Protein AF-A0A519TW41-F1 (afdb_monomer_lite)

Structure (mmCIF, N/CA/C/O backbone):
data_AF-A0A519TW41-F1
#
_entry.id   AF-A0A519TW41-F1
#
loop_
_atom_site.group_PDB
_atom_site.id
_atom_site.type_symbol
_atom_site.label_atom_id
_atom_site.label_alt_id
_atom_site.label_comp_id
_atom_site.label_asym_id
_atom_site.label_entity_id
_atom_site.label_seq_id
_atom_site.pdbx_PDB_ins_code
_atom_site.Cartn_x
_atom_site.Cartn_y
_atom_site.Cartn_z
_atom_site.occupancy
_atom_site.B_iso_or_equiv
_atom_site.auth_seq_id
_atom_site.auth_comp_id
_atom_site.auth_asym_id
_atom_site.auth_atom_id
_atom_site.pdbx_PDB_model_num
ATOM 1 N N . MET A 1 1 ? 19.519 3.967 4.171 1.00 50.06 1 MET A N 1
ATOM 2 C CA . MET A 1 1 ? 18.514 2.878 4.160 1.00 50.06 1 MET A CA 1
ATOM 3 C C . MET A 1 1 ? 17.117 3.495 4.220 1.00 50.06 1 MET A C 1
ATOM 5 O O . MET A 1 1 ? 16.913 4.373 5.047 1.00 50.06 1 MET A O 1
ATOM 9 N N . MET A 1 2 ? 16.181 3.108 3.342 1.00 63.28 2 MET A N 1
ATOM 10 C CA . MET A 1 2 ? 14.832 3.717 3.231 1.00 63.28 2 MET A CA 1
ATOM 11 C C . MET A 1 2 ? 13.719 2.885 3.889 1.00 63.28 2 MET A C 1
ATOM 13 O O . MET A 1 2 ? 12.583 2.860 3.428 1.00 63.28 2 MET A O 1
ATOM 17 N N . ARG A 1 3 ? 14.046 2.189 4.981 1.00 69.56 3 ARG A N 1
ATOM 18 C CA . ARG A 1 3 ? 13.112 1.300 5.681 1.00 69.56 3 ARG A CA 1
ATOM 19 C C . ARG A 1 3 ? 11.905 2.087 6.214 1.00 69.56 3 ARG A C 1
ATOM 21 O O . ARG A 1 3 ? 12.083 3.150 6.809 1.00 69.56 3 ARG A O 1
ATOM 28 N N . GLY A 1 4 ? 10.697 1.569 5.992 1.00 78.00 4 GLY A N 1
ATOM 29 C CA . GLY A 1 4 ? 9.447 2.190 6.451 1.00 78.00 4 GLY A CA 1
ATOM 30 C C . GLY A 1 4 ? 9.046 3.467 5.701 1.00 78.00 4 GLY A C 1
ATOM 31 O O . GLY A 1 4 ? 8.305 4.281 6.250 1.00 78.00 4 GLY A O 1
ATOM 32 N N . GLN A 1 5 ? 9.563 3.688 4.486 1.00 84.44 5 GLN A N 1
ATOM 33 C CA . GLN A 1 5 ? 9.133 4.787 3.617 1.00 84.44 5 GLN A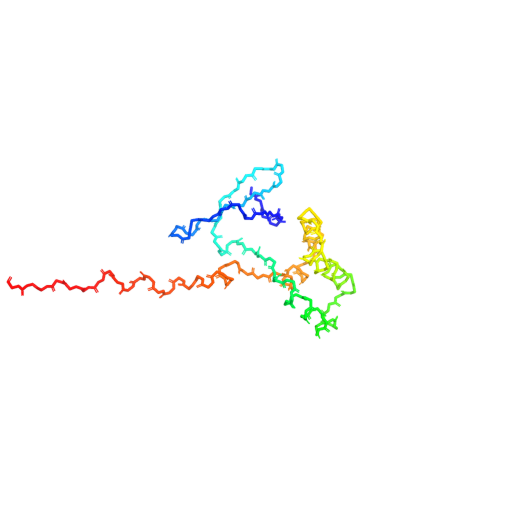 CA 1
ATOM 34 C C . GLN A 1 5 ? 8.216 4.279 2.506 1.00 84.44 5 GLN A C 1
ATOM 36 O O . GLN A 1 5 ? 8.443 3.217 1.936 1.00 84.44 5 GLN A O 1
ATOM 41 N N . ALA A 1 6 ? 7.207 5.084 2.186 1.00 86.00 6 ALA A N 1
ATOM 42 C CA . ALA A 1 6 ? 6.344 4.895 1.032 1.00 86.00 6 ALA A CA 1
ATOM 43 C C . ALA A 1 6 ? 7.073 5.287 -0.262 1.00 86.00 6 ALA A C 1
ATOM 45 O O . ALA A 1 6 ? 7.709 6.343 -0.315 1.00 86.00 6 ALA A O 1
ATOM 46 N N . GLY A 1 7 ? 6.944 4.466 -1.301 1.00 89.62 7 GLY A N 1
ATOM 47 C CA . GLY A 1 7 ? 7.495 4.731 -2.626 1.00 89.62 7 GLY A CA 1
ATOM 48 C C . GLY A 1 7 ? 6.634 4.125 -3.728 1.00 89.62 7 GLY A C 1
ATOM 49 O O . GLY A 1 7 ? 5.674 3.404 -3.457 1.00 89.62 7 GLY A O 1
ATOM 50 N N . THR A 1 8 ? 6.995 4.426 -4.971 1.00 89.94 8 THR A N 1
ATOM 51 C CA . THR A 1 8 ? 6.316 3.929 -6.171 1.00 89.94 8 THR A CA 1
ATOM 52 C C . THR A 1 8 ? 7.232 2.964 -6.904 1.00 89.94 8 THR A C 1
ATOM 54 O O . THR A 1 8 ? 8.386 3.299 -7.173 1.00 89.94 8 THR A O 1
ATOM 57 N N . VAL A 1 9 ? 6.725 1.784 -7.260 1.00 91.00 9 VAL A N 1
ATOM 58 C CA . VAL A 1 9 ? 7.431 0.874 -8.170 1.00 91.00 9 VAL A CA 1
ATOM 59 C C . VAL A 1 9 ? 7.501 1.531 -9.549 1.00 91.00 9 VAL A C 1
ATOM 61 O O . VAL A 1 9 ? 6.472 1.871 -10.128 1.00 91.00 9 VAL A O 1
ATOM 64 N N . ILE A 1 10 ? 8.714 1.742 -10.056 1.00 92.69 10 ILE A N 1
ATOM 65 C CA . ILE A 1 10 ? 8.983 2.389 -11.354 1.00 92.69 10 ILE A CA 1
ATOM 66 C C . ILE A 1 10 ? 9.579 1.430 -12.389 1.00 92.69 10 ILE A C 1
ATOM 68 O O . ILE A 1 10 ? 9.778 1.807 -13.540 1.00 92.69 10 ILE A O 1
ATOM 72 N N . GLY A 1 11 ? 9.875 0.199 -11.984 1.00 91.44 11 GLY A N 1
ATOM 73 C CA . GLY A 1 11 ? 10.385 -0.854 -12.848 1.00 91.44 11 GLY A CA 1
ATOM 74 C C . GLY A 1 11 ? 10.613 -2.136 -12.059 1.00 91.44 11 GLY A C 1
ATOM 75 O O . GLY A 1 11 ? 10.725 -2.107 -10.832 1.00 91.44 11 GLY A O 1
ATOM 76 N N . ALA A 1 12 ? 10.698 -3.251 -12.769 1.00 92.81 12 ALA A N 1
ATOM 77 C CA . ALA A 1 12 ? 11.034 -4.544 -12.199 1.00 92.81 12 ALA A CA 1
ATOM 78 C C . ALA A 1 12 ? 11.825 -5.361 -13.223 1.00 92.81 12 ALA A C 1
ATOM 80 O O . ALA A 1 12 ? 11.475 -5.385 -14.402 1.00 92.81 12 ALA A O 1
ATOM 81 N N . ASP A 1 13 ? 12.875 -6.022 -12.756 1.00 91.81 13 ASP A N 1
ATOM 82 C CA . ASP A 1 13 ? 13.498 -7.158 -13.420 1.00 91.81 13 ASP A CA 1
ATOM 83 C C . ASP A 1 13 ? 13.174 -8.401 -12.589 1.00 91.81 13 ASP A C 1
ATOM 85 O O . ASP A 1 13 ? 13.762 -8.632 -11.534 1.00 91.81 13 ASP A O 1
ATOM 89 N N . LEU A 1 14 ? 12.184 -9.166 -13.048 1.00 86.44 14 LEU A N 1
ATOM 90 C CA . LEU A 1 14 ? 11.696 -10.344 -12.334 1.00 86.44 14 LEU A CA 1
ATOM 91 C C . LEU A 1 14 ? 12.668 -11.528 -12.427 1.00 86.44 14 LEU A C 1
ATOM 93 O O . LEU A 1 14 ? 12.622 -12.401 -11.571 1.00 86.44 14 LEU A O 1
ATOM 97 N N . HIS A 1 15 ? 13.572 -11.552 -13.416 1.00 87.62 15 HIS A N 1
ATOM 98 C CA . HIS A 1 15 ? 14.555 -12.631 -13.545 1.00 87.62 15 HIS A CA 1
ATOM 99 C C . HIS A 1 15 ? 15.602 -12.581 -12.427 1.00 87.62 15 HIS A C 1
ATOM 101 O O . HIS A 1 15 ? 16.053 -13.615 -11.943 1.00 87.62 15 HIS A O 1
ATOM 107 N N . SER A 1 16 ? 15.980 -11.373 -12.007 1.00 90.25 16 SER A N 1
ATOM 108 C CA . SER A 1 16 ? 16.962 -11.143 -10.942 1.00 90.25 16 SER A CA 1
ATOM 109 C C . SER A 1 16 ? 16.342 -10.752 -9.597 1.00 90.25 16 SER A C 1
ATOM 111 O O . SER A 1 16 ? 17.074 -10.327 -8.704 1.00 90.25 16 SER A O 1
ATOM 113 N N . ASP A 1 17 ? 15.014 -10.848 -9.461 1.00 90.62 17 ASP A N 1
ATOM 114 C CA . ASP A 1 17 ? 14.251 -10.329 -8.317 1.00 90.62 17 ASP A CA 1
ATOM 115 C C . ASP A 1 17 ? 14.652 -8.893 -7.930 1.00 90.62 17 ASP A C 1
ATOM 117 O O . ASP A 1 17 ? 14.948 -8.570 -6.780 1.00 90.62 17 ASP A O 1
ATOM 121 N N . THR A 1 18 ? 14.737 -8.007 -8.922 1.00 94.06 18 THR A N 1
ATOM 122 C CA . THR A 1 18 ? 15.122 -6.613 -8.700 1.00 94.06 18 THR A CA 1
ATOM 123 C C . THR A 1 18 ? 13.951 -5.685 -8.974 1.00 94.06 18 THR A C 1
ATOM 125 O O . THR A 1 18 ? 13.591 -5.405 -10.116 1.00 94.06 18 THR A O 1
ATOM 128 N N . ILE A 1 19 ? 13.400 -5.116 -7.909 1.00 94.62 19 ILE A N 1
ATOM 129 C CA . ILE A 1 19 ? 12.336 -4.118 -7.949 1.00 94.62 19 ILE A CA 1
ATOM 130 C C . ILE A 1 19 ? 12.936 -2.722 -7.779 1.00 94.62 19 ILE A C 1
ATOM 132 O O . ILE A 1 19 ? 13.652 -2.436 -6.815 1.00 94.62 19 ILE A O 1
ATOM 136 N N . PHE A 1 20 ? 12.626 -1.824 -8.713 1.00 93.94 20 PHE A N 1
ATOM 137 C CA . PHE A 1 20 ? 13.056 -0.430 -8.680 1.00 93.94 20 PH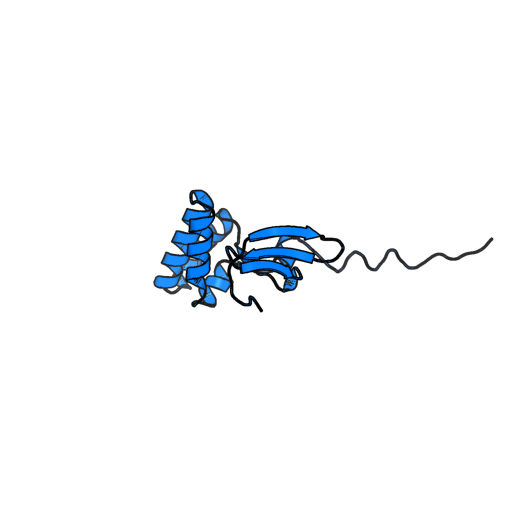E A CA 1
ATOM 138 C C . PHE A 1 20 ? 11.955 0.423 -8.054 1.00 93.94 20 PHE A C 1
ATOM 140 O O . PHE A 1 20 ? 10.857 0.537 -8.600 1.00 93.94 20 PHE A O 1
ATOM 147 N N . VAL A 1 21 ? 12.256 1.057 -6.921 1.00 93.44 21 VAL A N 1
ATOM 148 C CA . VAL A 1 21 ? 11.297 1.878 -6.169 1.00 93.44 21 VAL A CA 1
ATOM 149 C C . VAL A 1 21 ? 11.789 3.318 -6.109 1.00 93.44 21 VAL A C 1
ATOM 151 O O . VAL A 1 21 ? 12.890 3.579 -5.625 1.00 93.44 21 VAL A O 1
ATOM 154 N N . ALA A 1 22 ? 10.973 4.257 -6.584 1.00 91.19 22 ALA A N 1
ATOM 155 C CA . ALA A 1 22 ? 11.214 5.691 -6.473 1.00 91.19 22 ALA A CA 1
ATOM 156 C C . ALA A 1 22 ? 10.569 6.262 -5.206 1.00 91.19 22 ALA A C 1
ATOM 158 O O . ALA A 1 22 ? 9.391 6.032 -4.931 1.00 91.19 22 ALA A O 1
ATOM 159 N N . PHE A 1 23 ? 11.326 7.069 -4.467 1.00 87.81 23 PHE A N 1
ATOM 160 C CA . PHE A 1 23 ? 10.892 7.691 -3.216 1.00 87.81 23 PHE A CA 1
ATOM 161 C C . PHE A 1 23 ? 10.868 9.209 -3.352 1.00 87.81 23 PHE A C 1
ATOM 163 O O . PHE A 1 23 ? 11.779 9.885 -2.875 1.00 87.81 23 PHE A O 1
ATOM 170 N N . ALA A 1 24 ? 9.829 9.755 -3.990 1.00 78.81 24 ALA A N 1
ATOM 171 C CA . ALA A 1 24 ? 9.646 11.198 -4.186 1.00 78.81 24 ALA A CA 1
ATOM 172 C C . ALA A 1 24 ? 10.980 11.923 -4.507 1.00 78.81 24 ALA A C 1
ATOM 174 O O . ALA A 1 24 ? 11.638 11.605 -5.493 1.00 78.81 24 ALA A O 1
ATOM 175 N N . ASN A 1 25 ? 11.428 12.838 -3.641 1.00 76.75 25 ASN A N 1
ATOM 176 C CA . ASN A 1 25 ? 12.631 13.656 -3.851 1.00 76.75 25 ASN A CA 1
ATOM 177 C C . ASN A 1 25 ? 13.948 12.972 -3.439 1.00 76.75 25 ASN A C 1
ATOM 179 O O . ASN A 1 25 ? 14.993 13.617 -3.420 1.00 76.75 25 ASN A O 1
ATOM 183 N N . LYS A 1 26 ? 13.916 11.697 -3.043 1.00 81.19 26 LYS A N 1
ATOM 184 C CA . LYS A 1 26 ? 15.074 10.979 -2.487 1.00 81.19 26 LYS A CA 1
ATOM 185 C C . LYS A 1 26 ? 15.725 10.012 -3.481 1.00 81.19 26 LYS A C 1
ATOM 187 O O . LYS A 1 26 ? 16.635 9.280 -3.102 1.00 81.19 26 LYS A O 1
ATOM 192 N N . GLY A 1 27 ? 15.283 10.023 -4.738 1.00 86.75 27 GLY A N 1
ATOM 193 C CA . GLY A 1 27 ? 15.792 9.149 -5.794 1.00 86.75 27 GLY A CA 1
ATOM 194 C C . GLY A 1 27 ? 15.140 7.766 -5.798 1.00 86.75 27 GLY A C 1
ATOM 195 O O . GLY A 1 27 ? 14.062 7.570 -5.231 1.00 86.75 27 GLY A O 1
ATOM 196 N N . ALA A 1 28 ? 15.791 6.816 -6.470 1.00 91.12 28 ALA A N 1
ATOM 197 C CA . ALA A 1 28 ? 15.327 5.439 -6.601 1.00 91.12 28 ALA A CA 1
ATOM 198 C C . ALA A 1 28 ? 16.287 4.449 -5.929 1.00 91.12 28 ALA A C 1
ATOM 200 O O . ALA A 1 28 ? 17.501 4.654 -5.916 1.00 91.12 28 ALA A O 1
ATOM 201 N N . GLY A 1 29 ? 15.730 3.369 -5.386 1.00 91.94 29 GLY A N 1
ATOM 202 C CA . GLY A 1 29 ? 16.464 2.242 -4.818 1.00 91.94 29 GLY A CA 1
ATOM 203 C C . GLY A 1 29 ? 16.091 0.925 -5.496 1.00 91.94 29 GLY A C 1
ATOM 204 O O . GLY A 1 29 ? 15.071 0.838 -6.179 1.00 91.94 29 GLY A O 1
ATOM 205 N N . ARG A 1 30 ? 16.933 -0.090 -5.293 1.00 94.12 30 ARG A N 1
ATOM 206 C CA . ARG A 1 30 ? 16.717 -1.468 -5.748 1.00 94.12 30 ARG A CA 1
ATOM 207 C C . ARG A 1 30 ? 16.450 -2.356 -4.542 1.00 94.12 30 ARG A C 1
ATOM 209 O O . ARG A 1 30 ? 17.162 -2.237 -3.544 1.00 94.12 30 ARG A O 1
ATOM 216 N N . TYR A 1 31 ? 15.443 -3.211 -4.646 1.00 93.06 31 TYR A N 1
ATOM 217 C CA . TYR A 1 31 ? 14.983 -4.086 -3.571 1.00 93.06 31 TYR A CA 1
ATOM 218 C C . TYR A 1 31 ? 14.593 -5.444 -4.136 1.00 93.06 31 TYR A C 1
ATOM 220 O O . TYR A 1 31 ? 14.137 -5.516 -5.272 1.00 93.06 31 TYR A O 1
ATOM 228 N N . GLN A 1 32 ? 14.731 -6.479 -3.318 1.00 92.00 32 GLN A N 1
ATOM 229 C CA . GLN A 1 32 ? 14.102 -7.771 -3.567 1.00 92.00 32 GLN A CA 1
ATOM 230 C C . GLN A 1 32 ? 12.599 -7.685 -3.294 1.00 92.00 32 GLN A C 1
ATOM 232 O O . GLN A 1 32 ? 12.150 -6.824 -2.524 1.00 92.00 32 GLN A O 1
ATOM 237 N N . SER A 1 33 ? 11.809 -8.532 -3.952 1.00 90.88 33 SER A N 1
ATOM 238 C CA . SER A 1 33 ? 10.347 -8.537 -3.803 1.00 90.88 33 SER A CA 1
ATOM 239 C C . SER A 1 33 ? 9.898 -8.889 -2.381 1.00 90.88 33 SER A C 1
ATOM 241 O O . SER A 1 33 ? 8.886 -8.365 -1.918 1.00 90.88 33 SER A O 1
ATOM 243 N N . ASP A 1 34 ? 10.663 -9.698 -1.649 1.00 89.50 34 ASP A N 1
ATOM 244 C CA . ASP A 1 34 ? 10.388 -10.074 -0.255 1.00 89.50 34 ASP A CA 1
ATOM 245 C C . ASP A 1 34 ? 10.598 -8.924 0.753 1.00 89.50 34 ASP A C 1
ATOM 247 O O . ASP A 1 34 ? 10.001 -8.902 1.830 1.00 89.50 34 ASP A O 1
ATOM 251 N N . ALA A 1 35 ? 11.399 -7.923 0.386 1.00 90.75 35 ALA A N 1
ATOM 252 C CA . ALA A 1 35 ? 11.687 -6.751 1.202 1.00 90.75 35 ALA A CA 1
ATOM 253 C C . ALA A 1 35 ? 10.617 -5.652 1.078 1.00 90.75 35 ALA A C 1
ATOM 255 O O . ALA A 1 35 ? 10.728 -4.605 1.730 1.00 90.75 35 ALA A O 1
ATOM 256 N N . LEU A 1 36 ? 9.606 -5.855 0.227 1.00 92.06 36 LEU A N 1
ATOM 257 C CA . LEU A 1 36 ? 8.596 -4.859 -0.105 1.00 92.06 36 LEU A CA 1
ATOM 258 C C . LEU A 1 36 ? 7.198 -5.292 0.335 1.00 92.06 36 LEU A C 1
ATOM 260 O O . LEU A 1 36 ? 6.741 -6.403 0.079 1.00 92.06 36 LEU A O 1
ATOM 264 N N . LEU A 1 37 ? 6.493 -4.338 0.936 1.00 92.25 37 LEU A N 1
ATOM 265 C CA . LEU A 1 37 ? 5.059 -4.409 1.170 1.00 92.25 37 LEU A CA 1
ATOM 266 C C . LEU A 1 37 ? 4.353 -3.539 0.134 1.00 92.25 37 LEU A C 1
ATOM 268 O O . LEU A 1 37 ? 4.765 -2.404 -0.119 1.00 92.25 37 LEU A O 1
ATOM 272 N N . VAL A 1 38 ? 3.274 -4.058 -0.438 1.00 91.88 38 VAL A N 1
ATOM 273 C CA . VAL A 1 38 ? 2.426 -3.345 -1.395 1.00 91.88 38 VAL A CA 1
ATOM 274 C C . VAL A 1 38 ? 1.010 -3.219 -0.883 1.00 91.88 38 VAL A C 1
ATOM 276 O O . VAL A 1 38 ? 0.517 -4.077 -0.155 1.00 91.88 38 VAL A O 1
ATOM 279 N N . LEU A 1 39 ? 0.350 -2.129 -1.271 1.00 92.12 39 LEU A N 1
ATOM 280 C CA . LEU A 1 39 ? -1.049 -1.909 -0.941 1.00 92.12 39 LEU A CA 1
ATOM 281 C C . LEU A 1 39 ? -1.924 -2.995 -1.563 1.00 92.12 39 LEU A C 1
ATOM 283 O O . LEU A 1 39 ? -1.820 -3.281 -2.757 1.00 92.12 39 LEU A O 1
ATOM 287 N N . LYS A 1 40 ? -2.852 -3.523 -0.766 1.00 93.75 40 LYS A N 1
ATOM 288 C CA . LYS A 1 40 ? -3.937 -4.356 -1.277 1.00 93.75 40 LYS A CA 1
ATOM 289 C C . LYS A 1 40 ? -4.774 -3.563 -2.296 1.00 93.75 40 LYS A C 1
ATOM 291 O O . LYS A 1 40 ? -4.919 -2.341 -2.150 1.00 93.75 40 LYS A O 1
ATOM 296 N N . PRO A 1 41 ? -5.363 -4.227 -3.305 1.00 91.44 41 PRO A N 1
ATOM 297 C CA . PRO A 1 41 ? -6.272 -3.580 -4.243 1.00 91.44 41 PRO A CA 1
ATOM 298 C C . PRO A 1 41 ? -7.470 -2.942 -3.530 1.00 91.44 41 PRO A C 1
ATOM 300 O O . PRO A 1 41 ? -7.981 -3.498 -2.557 1.00 91.44 41 PRO A O 1
ATOM 303 N N . HIS A 1 42 ? -7.970 -1.821 -4.064 1.00 92.81 42 HIS A N 1
ATOM 304 C CA . HIS A 1 42 ? -9.087 -1.060 -3.485 1.00 92.81 42 HIS A CA 1
ATOM 305 C C . HIS A 1 42 ? -10.274 -1.941 -3.069 1.00 92.81 42 HIS A C 1
ATOM 307 O O . HIS A 1 42 ? -10.728 -1.874 -1.928 1.00 92.81 42 HIS A O 1
ATOM 313 N N . ASN A 1 43 ? -10.755 -2.786 -3.987 1.00 91.44 43 ASN A N 1
ATOM 314 C CA . ASN A 1 43 ? -11.940 -3.618 -3.768 1.00 91.44 43 ASN A CA 1
ATOM 315 C C . ASN A 1 43 ? -11.753 -4.600 -2.606 1.00 91.44 43 ASN A C 1
ATOM 317 O O . ASN A 1 43 ? -12.697 -4.874 -1.865 1.00 91.44 43 ASN A O 1
ATOM 321 N N . GLU A 1 44 ? -10.540 -5.127 -2.446 1.00 93.44 44 GLU A N 1
ATOM 322 C CA . GLU A 1 44 ? -10.214 -6.045 -1.363 1.00 93.44 44 GLU A CA 1
ATOM 323 C C . GLU A 1 44 ? -10.090 -5.296 -0.040 1.00 93.44 44 GLU A C 1
ATOM 325 O O . GLU A 1 44 ? -10.775 -5.645 0.921 1.00 93.44 44 GLU A O 1
ATOM 330 N N . LEU A 1 45 ? -9.301 -4.217 -0.018 1.00 93.56 45 LEU A N 1
ATOM 331 C CA . LEU A 1 45 ? -9.094 -3.401 1.175 1.00 93.56 45 LEU A CA 1
ATOM 332 C C . LEU A 1 45 ? -10.424 -2.876 1.725 1.00 93.56 45 LEU A C 1
ATOM 334 O O . LEU A 1 45 ? -10.690 -2.997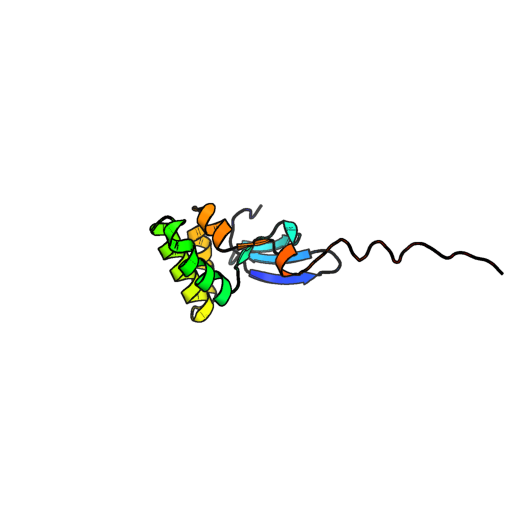 2.918 1.00 93.56 45 LEU A O 1
ATOM 338 N N . TYR A 1 46 ? -11.274 -2.331 0.852 1.00 94.31 46 TYR A N 1
ATOM 339 C CA . TYR A 1 46 ? -12.581 -1.797 1.224 1.00 94.31 46 TYR A CA 1
ATOM 340 C C . TYR A 1 46 ? -13.510 -2.882 1.778 1.00 94.31 46 TYR A C 1
ATOM 342 O O . TYR A 1 46 ? -14.130 -2.696 2.827 1.00 94.31 46 TYR A O 1
ATOM 350 N N . LYS A 1 47 ? -13.580 -4.045 1.117 1.00 94.12 47 LYS A N 1
ATOM 351 C CA . LYS A 1 47 ? -14.396 -5.171 1.586 1.00 94.12 47 LYS A CA 1
ATOM 352 C C . LYS A 1 47 ? -13.919 -5.676 2.948 1.00 94.12 47 LYS A C 1
ATOM 354 O O . LYS A 1 47 ? -14.742 -5.871 3.841 1.00 94.12 47 LYS A O 1
ATOM 359 N N . GLU A 1 48 ? -12.614 -5.869 3.124 1.00 93.56 48 GLU A N 1
ATOM 360 C CA . GLU A 1 48 ? -12.040 -6.296 4.402 1.00 93.56 48 GLU A CA 1
ATOM 361 C C . GLU A 1 48 ? -12.328 -5.288 5.518 1.00 93.56 48 GLU A C 1
ATOM 363 O O . GLU A 1 48 ? -12.714 -5.695 6.613 1.00 93.56 48 GLU A O 1
ATOM 368 N N . LEU A 1 49 ? -12.201 -3.986 5.237 1.00 93.88 49 LEU A N 1
ATOM 369 C CA . LEU A 1 49 ? -12.504 -2.890 6.166 1.00 93.88 49 LEU A CA 1
ATOM 370 C C . LEU A 1 49 ? -13.913 -2.998 6.749 1.00 93.88 49 LEU A C 1
ATOM 372 O O . LEU A 1 49 ? -14.098 -2.860 7.957 1.00 93.88 49 LEU A O 1
ATOM 376 N N . LEU A 1 50 ? -14.905 -3.260 5.895 1.00 91.75 50 LEU A N 1
ATOM 377 C CA . LEU A 1 50 ? -16.303 -3.369 6.310 1.00 91.75 50 LEU A CA 1
ATOM 378 C C . LEU A 1 50 ? -16.569 -4.635 7.131 1.00 91.75 50 LEU A C 1
ATOM 380 O O . LEU A 1 50 ? -17.362 -4.602 8.071 1.00 91.75 50 LEU A O 1
ATOM 384 N N . VAL A 1 51 ? -15.898 -5.741 6.805 1.00 93.44 51 VAL A N 1
ATOM 385 C CA . VAL A 1 51 ? -16.061 -7.022 7.512 1.00 93.44 51 VAL A CA 1
ATOM 386 C C . VAL A 1 51 ? -15.365 -7.001 8.874 1.00 93.44 51 VAL A C 1
ATOM 388 O O . VAL A 1 51 ? -15.914 -7.481 9.865 1.00 93.44 51 VAL A O 1
ATOM 391 N N . LYS A 1 52 ? -14.157 -6.436 8.938 1.00 90.69 52 LYS A N 1
ATOM 392 C CA . LYS A 1 52 ? -13.271 -6.488 10.108 1.00 90.69 52 LYS A CA 1
ATOM 393 C C . LYS A 1 52 ? -13.275 -5.200 10.934 1.00 90.69 52 LYS A C 1
ATOM 395 O O . LYS A 1 52 ? -12.439 -5.052 11.817 1.00 90.69 52 LYS A O 1
ATOM 400 N N . VAL A 1 53 ? -14.233 -4.292 10.720 1.00 85.06 53 VAL A N 1
ATOM 401 C CA . VAL A 1 53 ? -14.306 -2.985 11.407 1.00 85.06 53 VAL A CA 1
ATOM 402 C C . VAL A 1 53 ? -14.170 -3.078 12.931 1.00 85.06 53 VAL A C 1
ATOM 404 O O . VAL A 1 53 ? -13.536 -2.230 13.545 1.00 85.06 53 VAL A O 1
ATOM 407 N N . LYS A 1 54 ? -14.710 -4.135 13.552 1.00 87.88 54 LYS A N 1
ATOM 408 C CA . LYS A 1 54 ? -14.661 -4.334 15.011 1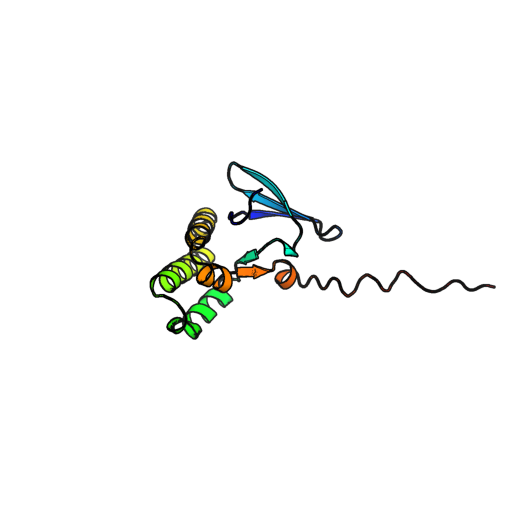.00 87.88 54 LYS A CA 1
ATOM 409 C C . LYS A 1 54 ? -13.276 -4.718 15.550 1.00 87.88 54 LYS A C 1
ATOM 411 O O . LYS A 1 54 ? -13.102 -4.746 16.761 1.00 87.88 54 LYS A O 1
ATOM 416 N N . GLN A 1 55 ? -12.333 -5.068 14.677 1.00 88.94 55 GLN A N 1
ATOM 417 C CA . GLN A 1 55 ? -10.964 -5.460 15.032 1.00 88.94 55 GLN A CA 1
ATOM 418 C C . GLN A 1 55 ? -9.984 -4.282 14.954 1.00 88.94 55 GLN A C 1
ATOM 420 O O . GLN A 1 55 ? -8.817 -4.448 15.295 1.00 88.94 55 GLN A O 1
ATOM 425 N N . LEU A 1 56 ? -10.440 -3.119 14.482 1.00 88.75 56 LEU A N 1
ATOM 426 C CA . LEU A 1 56 ? -9.617 -1.937 14.257 1.00 88.75 56 LEU A CA 1
ATOM 427 C C . LEU A 1 56 ? -9.926 -0.857 15.291 1.00 88.75 56 LEU A C 1
ATOM 429 O O . LEU A 1 56 ? -11.085 -0.612 15.631 1.00 88.75 56 LEU A O 1
ATOM 433 N N . GLU A 1 57 ? -8.885 -0.147 15.712 1.00 92.06 57 GLU A N 1
ATOM 434 C CA . GLU A 1 57 ? -9.041 1.126 16.405 1.00 92.06 57 GLU A CA 1
ATOM 435 C C . GLU A 1 57 ? -9.776 2.136 15.511 1.00 92.06 57 GLU A C 1
ATOM 437 O O . GLU A 1 57 ? -9.611 2.167 14.288 1.00 92.06 57 GLU A O 1
ATOM 442 N N . VAL A 1 58 ? -10.578 3.017 16.115 1.00 91.62 58 VAL A N 1
ATOM 443 C CA . VAL A 1 58 ? -11.403 3.983 15.360 1.00 91.62 58 VAL A CA 1
ATOM 444 C C . VAL A 1 58 ? -10.542 4.906 14.489 1.00 91.62 58 VAL A C 1
ATOM 446 O O . VAL A 1 58 ? -10.957 5.298 13.395 1.00 91.62 58 VAL A O 1
ATOM 449 N N . ALA A 1 59 ? -9.350 5.269 14.968 1.00 91.88 59 ALA A N 1
ATOM 450 C CA . ALA A 1 59 ? -8.399 6.080 14.213 1.00 91.88 59 ALA A CA 1
ATOM 451 C C . ALA A 1 59 ? -7.887 5.335 12.968 1.00 91.88 59 ALA A C 1
ATOM 453 O O . ALA A 1 59 ? -7.923 5.888 11.866 1.00 91.88 59 ALA A O 1
ATOM 454 N N . ASP A 1 60 ? -7.510 4.067 13.128 1.00 92.50 60 ASP A N 1
ATOM 455 C CA . ASP A 1 60 ? -7.009 3.225 12.043 1.00 92.50 60 ASP A CA 1
ATOM 456 C C . ASP A 1 60 ? -8.092 2.942 11.011 1.00 92.50 60 ASP A C 1
ATOM 458 O O . ASP A 1 60 ? -7.854 3.109 9.817 1.00 92.50 60 ASP A O 1
ATOM 462 N N . PHE A 1 61 ? -9.316 2.642 11.450 1.00 93.62 61 PHE A N 1
ATOM 463 C CA . PHE A 1 61 ? -10.459 2.493 10.552 1.00 93.62 61 PHE A CA 1
ATOM 464 C C . PHE A 1 61 ? -10.651 3.729 9.662 1.00 93.62 61 PHE A C 1
ATOM 466 O O . PHE A 1 61 ? -10.792 3.604 8.446 1.00 93.62 61 PHE A O 1
ATOM 473 N N . LYS A 1 62 ? -10.624 4.938 10.239 1.00 93.25 62 LYS A N 1
ATOM 474 C CA . LYS A 1 62 ? -10.792 6.187 9.474 1.00 93.25 62 LYS A CA 1
ATOM 475 C C . LYS A 1 62 ? -9.658 6.404 8.474 1.00 93.25 62 LYS A C 1
ATOM 477 O O . LYS A 1 62 ? -9.921 6.825 7.345 1.00 93.25 62 LYS A O 1
ATOM 482 N N . ASN A 1 63 ? -8.419 6.124 8.874 1.00 94.00 63 ASN A N 1
ATOM 483 C CA . ASN A 1 63 ? -7.251 6.261 8.007 1.00 94.00 63 ASN A CA 1
ATOM 484 C C . ASN A 1 63 ? -7.294 5.258 6.847 1.00 94.00 63 ASN A C 1
ATOM 486 O O . ASN A 1 63 ? -7.107 5.644 5.693 1.00 94.00 63 ASN A O 1
ATOM 490 N N . LEU A 1 64 ? -7.619 3.998 7.136 1.00 95.25 64 LEU A N 1
ATOM 491 C CA . LEU A 1 64 ? -7.756 2.930 6.150 1.00 95.25 64 LEU A CA 1
ATOM 492 C C . LEU A 1 64 ? -8.923 3.187 5.191 1.00 95.25 64 LEU A C 1
ATOM 494 O O . LEU A 1 64 ? -8.770 3.036 3.979 1.00 95.25 64 LEU A O 1
ATOM 498 N N . LEU A 1 65 ? -10.075 3.636 5.699 1.00 94.38 65 LEU A N 1
ATOM 499 C CA . LEU A 1 65 ? -11.220 3.999 4.866 1.00 94.38 65 LEU A CA 1
ATOM 500 C C . LEU A 1 65 ? -10.842 5.124 3.899 1.00 94.38 65 LEU A C 1
ATOM 502 O O . LEU A 1 65 ? -11.086 5.010 2.699 1.00 94.38 65 LEU A O 1
ATOM 506 N N . ARG A 1 66 ? -10.179 6.174 4.396 1.00 94.69 66 ARG A N 1
ATOM 507 C CA . ARG A 1 66 ? -9.688 7.278 3.564 1.00 94.69 66 ARG A CA 1
ATOM 508 C C . ARG A 1 66 ? -8.703 6.795 2.497 1.00 94.69 66 ARG A C 1
ATOM 510 O O . ARG A 1 66 ? -8.851 7.170 1.336 1.00 94.69 66 ARG A O 1
ATOM 517 N N . LEU A 1 67 ? -7.739 5.950 2.867 1.00 95.12 67 LEU A N 1
ATOM 518 C CA . LEU A 1 67 ? -6.804 5.347 1.918 1.00 95.12 67 LEU A CA 1
ATOM 519 C C . LEU A 1 67 ? -7.553 4.579 0.821 1.00 95.12 67 LEU A C 1
ATOM 521 O O . LEU A 1 67 ? -7.284 4.800 -0.358 1.00 95.12 67 LEU A O 1
ATOM 525 N N . SER A 1 68 ? -8.537 3.753 1.191 1.00 95.06 68 SER A N 1
ATOM 526 C CA . SER A 1 68 ? -9.341 3.006 0.220 1.00 95.06 68 SER A CA 1
ATOM 527 C C . SER A 1 68 ? -10.091 3.940 -0.739 1.00 95.06 68 SER A C 1
ATOM 529 O O . SER A 1 68 ? -10.079 3.708 -1.944 1.00 95.06 68 SER A O 1
ATOM 531 N N . MET A 1 69 ? -10.662 5.048 -0.255 1.00 93.94 69 MET A N 1
ATOM 532 C CA . MET A 1 69 ? -11.341 6.029 -1.110 1.00 93.94 69 MET A CA 1
ATOM 533 C C . MET A 1 69 ? -10.378 6.688 -2.105 1.00 93.94 69 MET A C 1
ATOM 535 O O . MET A 1 69 ? -10.723 6.864 -3.278 1.00 93.94 69 MET A O 1
ATOM 539 N N . TYR A 1 70 ? -9.155 7.008 -1.673 1.00 95.81 70 TYR A N 1
ATOM 540 C CA . TYR A 1 70 ? -8.142 7.569 -2.563 1.00 95.81 70 TYR A CA 1
ATOM 541 C C . TYR A 1 70 ? -7.597 6.566 -3.576 1.00 95.81 70 TYR A C 1
ATOM 543 O O . TYR A 1 70 ? -7.268 6.980 -4.679 1.00 95.81 70 TYR A O 1
ATOM 551 N N . GLN A 1 71 ? -7.550 5.267 -3.272 1.00 92.88 71 GLN A N 1
ATOM 552 C CA . GLN A 1 71 ? -7.221 4.262 -4.290 1.00 92.88 71 GLN A CA 1
ATOM 553 C C . GLN A 1 71 ? -8.270 4.192 -5.415 1.00 92.88 71 GLN A C 1
ATOM 555 O O . GLN A 1 71 ? -7.937 3.789 -6.523 1.00 92.88 71 GLN A O 1
ATOM 560 N N . SER A 1 72 ? -9.521 4.577 -5.138 1.00 92.44 72 SER A N 1
ATOM 561 C CA . SER A 1 72 ? -10.619 4.566 -6.116 1.00 92.44 72 SER A CA 1
ATOM 562 C C . SER A 1 72 ? -10.676 5.839 -6.968 1.00 92.44 72 SER A C 1
ATOM 564 O O . SER A 1 72 ? -10.881 5.776 -8.176 1.00 92.44 72 SER A O 1
ATOM 566 N N . THR A 1 73 ? -10.496 7.007 -6.341 1.00 93.00 73 THR A N 1
ATOM 567 C CA . THR A 1 73 ? -10.768 8.315 -6.980 1.00 93.00 73 THR A CA 1
ATOM 568 C C . THR A 1 73 ? -9.690 9.372 -6.744 1.00 93.00 73 THR A C 1
ATOM 570 O O . THR A 1 73 ? -9.770 10.476 -7.280 1.00 93.00 73 THR A O 1
ATOM 573 N N . GLY A 1 74 ? -8.694 9.069 -5.914 1.00 90.06 74 GLY A N 1
ATOM 574 C CA . GLY A 1 74 ? -7.654 10.008 -5.517 1.00 90.06 74 GLY A CA 1
ATOM 575 C C . GLY A 1 74 ? -6.493 10.071 -6.504 1.00 90.06 74 GLY A C 1
ATOM 576 O O . GLY A 1 74 ? -6.253 9.173 -7.307 1.00 90.06 74 GLY A O 1
ATOM 577 N N . SER A 1 75 ? -5.720 11.147 -6.401 1.00 92.12 75 SER A N 1
ATOM 578 C CA . SER A 1 75 ? -4.437 11.273 -7.092 1.00 92.12 75 SER A CA 1
ATOM 579 C C . SER A 1 75 ? -3.369 10.353 -6.473 1.00 92.12 75 SER A C 1
ATOM 581 O O . SER A 1 75 ? -3.420 10.075 -5.269 1.00 92.12 75 SER A O 1
ATOM 583 N N . PRO A 1 76 ? -2.323 9.962 -7.229 1.00 88.00 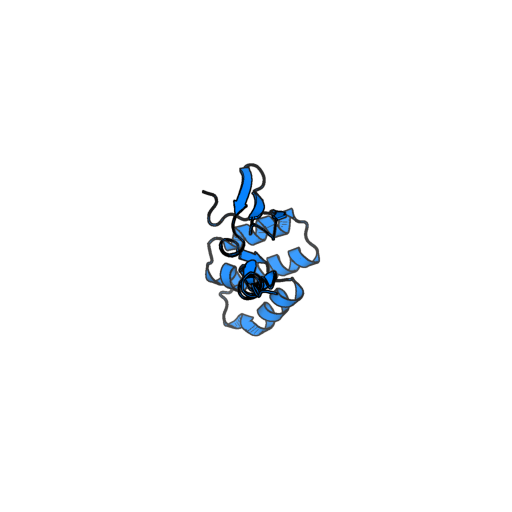76 PRO A N 1
ATOM 584 C CA . PRO A 1 76 ? -1.195 9.194 -6.687 1.00 88.00 76 PRO A CA 1
ATOM 585 C C . PRO A 1 76 ? -0.562 9.834 -5.444 1.00 88.00 76 PRO A C 1
ATOM 587 O O . PRO A 1 76 ? -0.153 9.142 -4.513 1.00 88.00 76 PRO A O 1
ATOM 590 N N . ARG A 1 77 ? -0.538 11.171 -5.389 1.00 89.44 77 ARG A N 1
ATOM 591 C CA . ARG A 1 77 ? -0.056 11.923 -4.228 1.00 89.44 77 ARG A CA 1
ATOM 592 C C . ARG A 1 77 ? -0.916 11.684 -2.985 1.00 89.44 77 ARG A C 1
ATOM 594 O O . ARG A 1 77 ? -0.362 11.425 -1.924 1.00 89.44 77 ARG A O 1
ATOM 601 N N . GLN A 1 78 ? -2.243 11.724 -3.112 1.00 93.00 78 GLN A N 1
ATOM 602 C CA . GLN A 1 78 ? -3.161 11.479 -1.989 1.00 93.00 78 GLN A CA 1
ATOM 603 C C . GLN A 1 78 ? -3.066 10.041 -1.468 1.00 93.00 78 GLN A C 1
ATOM 605 O O . GLN A 1 78 ? -3.153 9.820 -0.257 1.00 93.00 78 GLN A O 1
ATOM 610 N N . ILE A 1 79 ? -2.842 9.075 -2.365 1.00 91.81 79 ILE A N 1
ATOM 611 C CA . ILE A 1 79 ? -2.585 7.679 -1.992 1.00 91.81 79 ILE A CA 1
ATOM 612 C C . ILE A 1 79 ? -1.284 7.587 -1.185 1.00 91.81 79 ILE A C 1
ATOM 614 O O . ILE A 1 79 ? -1.295 7.043 -0.083 1.00 91.81 79 ILE A O 1
ATOM 618 N N . MET A 1 80 ? -0.184 8.170 -1.679 1.00 88.56 80 MET A N 1
ATOM 619 C CA . MET A 1 80 ? 1.101 8.162 -0.967 1.00 88.56 80 MET A CA 1
ATOM 620 C C . MET A 1 80 ? 1.033 8.858 0.395 1.00 88.56 80 MET A C 1
ATOM 622 O O . MET A 1 80 ? 1.541 8.320 1.374 1.00 88.56 80 MET A O 1
ATOM 626 N N . GLU A 1 81 ? 0.405 10.033 0.477 1.00 89.06 81 GLU A N 1
ATOM 627 C CA . GLU A 1 81 ? 0.237 10.771 1.736 1.00 89.06 81 GLU A CA 1
ATOM 628 C C . GLU A 1 81 ? -0.585 9.963 2.748 1.00 89.06 81 GLU A C 1
ATOM 630 O O . GLU A 1 81 ? -0.233 9.896 3.925 1.00 89.06 81 GLU A O 1
ATOM 635 N N . SER A 1 82 ? -1.637 9.280 2.290 1.00 90.75 82 SER A N 1
ATOM 636 C CA . SER A 1 82 ? -2.461 8.437 3.162 1.00 90.75 82 SER A CA 1
ATOM 637 C C . SER A 1 82 ? -1.747 7.166 3.597 1.00 90.75 82 SER A C 1
ATOM 639 O O . SER A 1 82 ? -1.889 6.761 4.744 1.00 90.75 82 SER A O 1
ATOM 641 N N . MET A 1 83 ? -0.935 6.566 2.727 1.00 88.44 83 MET A N 1
ATOM 642 C CA . MET A 1 83 ? -0.088 5.433 3.094 1.00 88.44 83 MET A CA 1
ATOM 643 C C . MET A 1 83 ? 0.987 5.849 4.105 1.00 88.44 83 MET A C 1
ATOM 645 O O . MET A 1 83 ? 1.222 5.143 5.081 1.00 88.44 83 MET A O 1
ATOM 649 N N . ALA A 1 84 ? 1.601 7.022 3.925 1.00 85.06 84 ALA A N 1
ATOM 650 C CA . ALA A 1 84 ? 2.565 7.567 4.877 1.00 85.06 84 ALA A CA 1
ATOM 651 C C . ALA A 1 84 ? 1.937 7.837 6.255 1.00 85.06 84 ALA A C 1
ATOM 653 O O . ALA A 1 84 ? 2.613 7.667 7.268 1.00 85.06 84 ALA A O 1
ATOM 654 N N . ALA A 1 85 ? 0.649 8.191 6.308 1.00 87.25 85 ALA A N 1
ATOM 655 C CA . ALA A 1 85 ? -0.086 8.370 7.560 1.00 87.25 85 ALA A CA 1
ATOM 656 C C . ALA A 1 85 ? -0.304 7.060 8.344 1.00 87.25 85 ALA A C 1
ATOM 658 O O . ALA A 1 85 ? -0.580 7.118 9.539 1.00 87.25 85 ALA A O 1
ATOM 659 N N . LEU A 1 86 ? -0.154 5.888 7.712 1.00 88.44 86 LEU A N 1
ATOM 660 C CA . LEU A 1 86 ? -0.235 4.588 8.393 1.00 88.44 86 LEU A CA 1
ATOM 661 C C . LEU A 1 86 ? 1.075 4.179 9.080 1.00 88.44 86 LEU A C 1
ATOM 663 O O . LEU A 1 86 ? 1.094 3.188 9.801 1.00 88.44 86 LEU A O 1
ATOM 667 N N . LYS A 1 87 ? 2.175 4.912 8.863 1.00 84.19 87 LYS A N 1
ATOM 668 C CA . LYS A 1 87 ? 3.521 4.523 9.313 1.00 84.19 87 LYS A CA 1
ATOM 669 C C . LYS A 1 87 ? 3.610 4.246 10.819 1.00 84.19 87 LYS A C 1
ATOM 671 O O . LYS A 1 87 ? 4.381 3.380 11.225 1.00 84.19 87 LYS A O 1
ATOM 676 N N . ASP A 1 88 ? 2.838 4.974 11.618 1.00 85.50 88 ASP A N 1
ATOM 677 C CA . ASP A 1 88 ? 2.869 4.874 13.077 1.00 85.50 88 ASP A CA 1
ATOM 678 C C . ASP A 1 88 ? 1.862 3.844 13.634 1.00 85.50 88 ASP A C 1
ATOM 680 O O . ASP A 1 88 ? 1.840 3.614 14.841 1.00 85.50 88 ASP A O 1
ATOM 684 N N . SER A 1 89 ? 1.068 3.185 12.775 1.00 90.75 89 SER A N 1
ATOM 685 C CA . SER A 1 89 ? 0.193 2.063 13.146 1.00 90.75 89 SER A CA 1
ATOM 686 C C . SER A 1 89 ? 0.621 0.777 12.425 1.00 90.75 89 SER A C 1
ATOM 688 O O . SER A 1 89 ? 0.246 0.551 11.269 1.00 90.75 89 SER A O 1
ATOM 690 N N . PRO A 1 90 ? 1.381 -0.110 13.100 1.00 90.00 90 PRO A N 1
ATOM 691 C CA . PRO A 1 90 ? 1.748 -1.412 12.549 1.00 90.00 90 PRO A CA 1
ATOM 692 C C . PRO A 1 90 ? 0.528 -2.239 12.133 1.00 90.00 90 PRO A C 1
ATOM 694 O O . PRO A 1 90 ? 0.545 -2.846 11.067 1.00 90.00 90 PRO A O 1
ATOM 697 N N . GLN A 1 91 ? -0.547 -2.198 12.929 1.00 91.31 91 GLN A N 1
ATOM 698 C CA . GLN A 1 91 ? -1.781 -2.926 12.646 1.00 91.31 91 GLN A CA 1
ATOM 699 C C . GLN A 1 91 ? -2.454 -2.419 11.365 1.00 91.31 91 GLN A C 1
ATOM 701 O O . GLN A 1 91 ? -2.868 -3.220 10.529 1.00 91.31 91 GLN A O 1
ATOM 706 N N . ALA A 1 92 ? -2.553 -1.100 11.175 1.00 92.44 92 ALA A N 1
ATOM 707 C CA . ALA A 1 92 ? -3.136 -0.546 9.957 1.00 92.44 92 ALA A CA 1
ATOM 708 C C . ALA A 1 92 ? -2.266 -0.836 8.728 1.00 92.44 92 ALA A C 1
ATOM 710 O O . ALA A 1 92 ? -2.787 -1.112 7.648 1.00 92.44 92 ALA A O 1
ATOM 711 N N . LEU A 1 93 ? -0.942 -0.802 8.887 1.00 91.81 93 LEU A N 1
ATOM 712 C CA . LEU A 1 93 ? -0.010 -1.098 7.806 1.00 91.81 93 LEU A CA 1
ATOM 713 C C . LEU A 1 93 ? -0.101 -2.570 7.380 1.00 91.81 93 LEU A C 1
ATOM 715 O O . LEU A 1 93 ? -0.223 -2.845 6.189 1.00 91.81 93 LEU A O 1
ATOM 719 N N . GLU A 1 94 ? -0.141 -3.501 8.335 1.00 91.75 94 GLU A N 1
ATOM 720 C CA . GLU A 1 94 ? -0.373 -4.930 8.086 1.00 91.75 94 GLU A CA 1
ATOM 721 C C . GLU A 1 94 ? -1.750 -5.181 7.453 1.00 91.75 94 GLU A C 1
ATOM 723 O O . GLU A 1 94 ? -1.881 -5.963 6.517 1.00 91.75 94 GLU A O 1
ATOM 728 N N . PHE A 1 95 ? -2.783 -4.459 7.891 1.00 93.50 95 PHE A N 1
ATOM 729 C CA . PHE A 1 95 ? -4.120 -4.575 7.313 1.00 93.50 95 PHE A CA 1
ATOM 730 C C . PHE A 1 95 ? -4.163 -4.133 5.843 1.00 93.50 95 PHE A C 1
ATOM 732 O O . PHE A 1 95 ? -4.804 -4.784 5.012 1.00 93.50 95 PHE A O 1
ATOM 739 N N . ALA A 1 96 ? -3.506 -3.011 5.535 1.00 92.94 96 ALA A N 1
ATOM 740 C CA . ALA A 1 96 ? -3.539 -2.365 4.227 1.00 92.94 96 ALA A CA 1
ATOM 741 C C . ALA A 1 96 ? -2.615 -2.999 3.189 1.00 92.94 96 ALA A C 1
ATOM 743 O O . ALA A 1 96 ? -2.789 -2.737 1.996 1.00 92.94 96 ALA A O 1
ATOM 744 N N . THR A 1 97 ? -1.618 -3.773 3.621 1.00 93.56 97 THR A N 1
ATOM 745 C CA . THR A 1 97 ? -0.546 -4.253 2.749 1.00 93.56 97 THR A CA 1
ATOM 746 C C . THR A 1 97 ? -0.433 -5.771 2.720 1.00 93.56 97 THR A C 1
ATOM 748 O O . THR A 1 97 ? -1.048 -6.476 3.515 1.00 93.56 97 THR A O 1
ATOM 751 N N . ARG A 1 98 ? 0.332 -6.273 1.753 1.00 92.06 98 ARG A N 1
ATOM 752 C CA . ARG A 1 98 ? 0.827 -7.651 1.702 1.00 92.06 98 ARG A CA 1
ATOM 753 C C . ARG A 1 98 ? 2.237 -7.678 1.100 1.00 92.06 98 ARG A C 1
ATOM 755 O O . ARG A 1 98 ? 2.613 -6.697 0.446 1.00 92.06 98 ARG A O 1
ATOM 762 N N . PRO A 1 99 ? 3.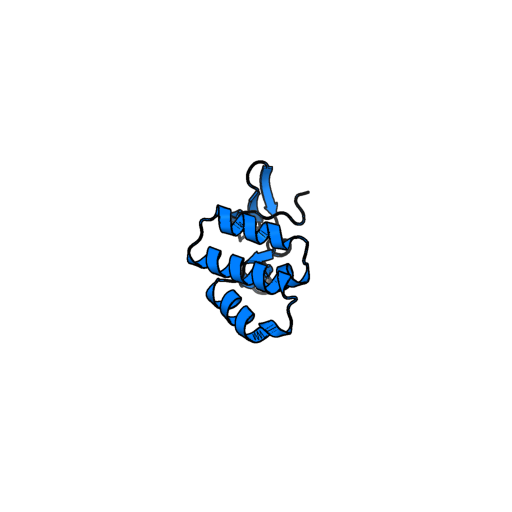015 -8.755 1.285 1.00 92.31 99 PRO A N 1
ATOM 763 C CA . PRO A 1 99 ? 4.295 -8.926 0.604 1.00 92.31 99 PRO A CA 1
ATOM 764 C C . PRO A 1 99 ? 4.146 -8.832 -0.919 1.00 92.31 99 PRO A C 1
ATOM 766 O O . PRO A 1 99 ? 3.218 -9.396 -1.498 1.00 92.31 99 PRO A O 1
ATOM 769 N N . LEU A 1 100 ? 5.064 -8.132 -1.588 1.00 90.88 100 LEU A N 1
ATOM 770 C CA . LEU A 1 100 ? 5.038 -8.035 -3.050 1.00 90.88 100 LEU A CA 1
ATOM 771 C C . LEU A 1 100 ? 5.250 -9.403 -3.712 1.00 90.88 100 LEU A C 1
ATOM 773 O O . LEU A 1 100 ? 4.619 -9.682 -4.727 1.00 90.88 100 LEU A O 1
ATOM 777 N N . SER A 1 101 ? 6.083 -10.261 -3.126 1.00 87.88 101 SER A N 1
ATOM 778 C CA . SER A 1 101 ? 6.292 -11.637 -3.591 1.00 87.88 101 SER A CA 1
ATOM 779 C C . SER A 1 101 ? 4.988 -12.441 -3.677 1.00 87.88 101 SER A C 1
ATOM 781 O O . SER A 1 101 ? 4.759 -13.117 -4.675 1.00 87.88 101 SER A O 1
ATOM 783 N N . GLU A 1 102 ? 4.098 -12.297 -2.687 1.00 87.56 102 GLU A N 1
ATOM 784 C CA . GLU A 1 102 ? 2.766 -12.919 -2.690 1.00 87.56 102 GLU A CA 1
ATOM 785 C C . GLU A 1 102 ? 1.908 -12.394 -3.849 1.00 87.56 102 GLU A C 1
ATOM 787 O O . GLU A 1 102 ? 1.262 -13.166 -4.550 1.00 87.56 102 GLU A O 1
ATOM 792 N N . MET A 1 103 ? 1.917 -11.076 -4.082 1.00 82.56 103 MET A N 1
ATOM 793 C CA . MET A 1 103 ? 1.116 -10.453 -5.141 1.00 82.56 103 MET A CA 1
ATOM 794 C C . MET A 1 103 ? 1.600 -10.810 -6.549 1.00 82.56 103 MET A C 1
ATOM 796 O O . MET A 1 103 ? 0.793 -10.865 -7.474 1.00 82.56 103 MET A O 1
ATOM 800 N N . LEU A 1 104 ? 2.906 -11.000 -6.725 1.00 81.19 104 LEU A N 1
ATOM 801 C CA . LEU A 1 104 ? 3.481 -11.359 -8.017 1.00 81.19 104 LEU A CA 1
ATOM 802 C C . LEU A 1 104 ? 3.336 -12.852 -8.335 1.00 81.19 104 LEU A C 1
ATOM 804 O O . LEU A 1 104 ? 3.791 -13.264 -9.397 1.00 81.19 104 LEU A O 1
ATOM 808 N N . GLU A 1 105 ? 2.744 -13.646 -7.430 1.00 72.94 105 GLU A N 1
ATOM 809 C CA . GLU A 1 105 ? 2.716 -15.112 -7.520 1.00 72.94 105 GLU A CA 1
ATOM 810 C C . GLU A 1 105 ? 4.118 -15.684 -7.808 1.00 72.94 105 GLU A C 1
ATOM 812 O O . GLU A 1 105 ? 4.263 -16.717 -8.460 1.00 72.94 105 GLU A O 1
ATOM 817 N N . LEU A 1 106 ? 5.168 -14.989 -7.341 1.00 60.00 106 LEU A N 1
ATOM 818 C CA . LEU A 1 106 ? 6.552 -15.427 -7.486 1.00 60.00 106 LEU A CA 1
ATOM 819 C C . LEU A 1 106 ? 6.778 -16.567 -6.502 1.00 60.00 106 LEU A C 1
ATOM 821 O O . LEU A 1 106 ? 7.309 -16.396 -5.404 1.00 60.00 106 LEU A O 1
ATOM 825 N N . ASP A 1 107 ? 6.333 -17.745 -6.909 1.00 47.62 107 ASP A N 1
ATOM 826 C CA . ASP A 1 107 ? 6.735 -18.995 -6.312 1.00 47.62 107 ASP A CA 1
ATOM 827 C C . ASP A 1 107 ? 8.171 -19.267 -6.781 1.00 47.62 107 ASP A C 1
ATOM 829 O O . ASP A 1 107 ? 8.408 -19.796 -7.867 1.00 47.62 107 ASP A O 1
ATOM 833 N N . TYR A 1 108 ? 9.167 -18.900 -5.968 1.00 52.31 108 TYR A N 1
ATOM 834 C CA . TYR A 1 108 ? 10.574 -19.273 -6.198 1.00 52.31 108 TYR A CA 1
ATOM 835 C C . TYR A 1 108 ? 10.799 -20.807 -6.232 1.00 52.31 108 TYR A C 1
ATOM 837 O O . TYR A 1 108 ? 11.938 -21.267 -6.312 1.00 52.31 108 TYR A O 1
ATOM 845 N N . GLY A 1 109 ? 9.738 -21.622 -6.162 1.00 42.22 109 GLY A N 1
ATOM 846 C CA . GLY A 1 109 ? 9.757 -23.080 -6.153 1.00 42.22 109 GLY A CA 1
ATOM 847 C C . GLY A 1 109 ? 9.717 -23.798 -7.510 1.00 42.22 109 GLY A C 1
ATOM 848 O O . GLY A 1 109 ? 9.824 -25.023 -7.502 1.00 42.22 109 GLY A O 1
ATOM 849 N N . ALA A 1 110 ? 9.596 -23.121 -8.662 1.00 42.06 110 ALA A N 1
ATOM 850 C CA . ALA A 1 110 ? 9.396 -23.818 -9.950 1.00 42.06 110 ALA A CA 1
ATOM 851 C C . ALA A 1 110 ? 10.584 -23.820 -10.938 1.00 42.06 110 ALA A C 1
ATOM 853 O O . ALA A 1 110 ? 10.589 -24.644 -11.851 1.00 42.06 110 ALA A O 1
ATOM 854 N N . ASP A 1 111 ? 11.625 -23.002 -10.741 1.00 43.28 111 ASP A N 1
ATOM 855 C CA . ASP A 1 111 ? 12.685 -22.828 -11.758 1.00 43.28 111 ASP A CA 1
ATOM 856 C C . ASP A 1 111 ? 14.018 -23.556 -11.474 1.00 43.28 111 ASP A C 1
ATOM 858 O O . ASP A 1 111 ? 14.958 -23.460 -12.262 1.00 43.28 111 ASP A O 1
ATOM 862 N N . ILE A 1 112 ? 14.127 -24.363 -10.405 1.00 47.78 112 ILE A N 1
ATOM 863 C CA . ILE A 1 112 ? 15.372 -25.113 -10.092 1.00 47.78 112 ILE A CA 1
ATOM 864 C C . ILE A 1 112 ? 15.379 -26.565 -10.642 1.00 47.78 112 ILE A C 1
ATOM 866 O O . ILE A 1 112 ? 16.358 -27.288 -10.480 1.00 47.78 112 ILE A O 1
ATOM 870 N N . GLN A 1 113 ? 14.356 -27.019 -11.382 1.00 42.78 113 GLN A N 1
ATOM 871 C CA . GLN A 1 113 ? 14.289 -28.414 -11.884 1.00 42.78 113 GLN A CA 1
ATOM 872 C C . GLN A 1 113 ? 14.316 -28.611 -13.413 1.00 42.78 113 GLN A C 1
ATOM 874 O O . GLN A 1 113 ? 13.904 -29.663 -13.892 1.00 42.78 113 GLN A O 1
ATOM 879 N N . GLN A 1 114 ? 14.877 -27.685 -14.200 1.00 43.62 114 GLN A N 1
ATOM 880 C CA . GLN A 1 114 ? 15.218 -27.962 -15.617 1.00 43.62 114 GLN A CA 1
ATOM 881 C C . GLN A 1 114 ? 16.724 -27.938 -15.929 1.00 43.62 114 GLN A C 1
ATOM 883 O O . GLN A 1 114 ? 17.128 -27.904 -17.087 1.00 43.62 114 GLN A O 1
ATOM 888 N N . GLY A 1 115 ? 17.574 -28.014 -14.900 1.00 40.44 115 GLY A N 1
ATOM 889 C CA . GLY A 1 115 ? 19.032 -28.022 -15.056 1.00 40.44 115 GLY A CA 1
ATOM 890 C C . GLY A 1 115 ? 19.728 -29.375 -14.883 1.00 40.44 115 GLY A C 1
ATOM 891 O O . GLY A 1 115 ? 20.955 -29.397 -14.896 1.00 40.44 115 GLY A O 1
ATOM 892 N N . ASN A 1 116 ? 19.016 -30.492 -14.674 1.00 47.94 116 ASN A N 1
ATOM 893 C CA . ASN A 1 116 ? 19.683 -31.770 -14.401 1.00 47.94 116 ASN A CA 1
ATOM 894 C C . ASN A 1 116 ? 18.988 -32.983 -15.042 1.00 47.94 116 ASN A C 1
ATOM 896 O O . ASN A 1 116 ? 17.779 -33.156 -14.919 1.00 47.94 116 ASN A O 1
ATOM 900 N N . SER A 1 117 ? 19.807 -33.852 -15.650 1.00 45.97 117 SER A N 1
ATOM 901 C CA . SER A 1 117 ? 19.496 -34.942 -16.600 1.00 45.97 117 SER A CA 1
ATOM 902 C C . SER A 1 117 ? 19.209 -34.424 -18.024 1.00 45.97 117 SER A C 1
ATOM 904 O O . SER A 1 117 ? 18.338 -33.598 -18.225 1.00 45.97 117 SER A O 1
ATOM 906 N N . ILE A 1 118 ? 19.921 -34.808 -19.086 1.00 44.41 118 ILE A N 1
ATOM 907 C CA . ILE A 1 118 ? 20.435 -36.133 -19.437 1.00 44.41 118 ILE A CA 1
ATOM 908 C C . ILE A 1 118 ? 21.763 -35.979 -20.200 1.00 44.41 118 ILE A C 1
ATOM 910 O O . ILE A 1 118 ? 21.804 -35.468 -21.317 1.00 44.41 118 ILE A O 1
ATOM 914 N N . GLY A 1 119 ? 22.844 -36.489 -19.612 1.00 44.50 119 GLY A N 1
ATOM 915 C CA . GLY A 1 119 ? 23.894 -37.142 -20.386 1.00 44.50 119 GLY A CA 1
ATOM 916 C C . GLY A 1 119 ? 23.489 -38.599 -20.608 1.00 44.50 119 GLY A C 1
ATOM 917 O O . GLY A 1 119 ? 23.021 -39.231 -19.668 1.00 44.50 119 GLY A O 1
ATOM 918 N N . LEU A 1 120 ? 23.622 -39.076 -21.846 1.00 40.97 120 LEU A N 1
ATOM 919 C CA . LEU A 1 120 ? 23.726 -40.465 -22.335 1.00 40.97 120 LEU A CA 1
ATOM 920 C C . LEU A 1 120 ? 23.724 -40.305 -23.871 1.00 40.97 120 LEU A C 1
ATOM 922 O O . LEU A 1 120 ? 22.735 -39.875 -24.447 1.00 40.97 120 LEU A O 1
ATOM 926 N N . GLY A 1 121 ? 24.841 -40.435 -24.580 1.00 47.22 121 GLY A N 1
ATOM 927 C CA . GLY A 1 121 ? 25.608 -41.666 -24.668 1.00 47.22 121 GLY A CA 1
ATOM 928 C C . GLY A 1 121 ? 25.010 -42.541 -25.769 1.00 47.22 121 GLY A C 1
ATOM 929 O O . GLY A 1 121 ? 24.189 -43.401 -25.465 1.00 47.22 121 GLY A O 1
ATOM 930 N N . ARG A 1 122 ? 25.418 -42.308 -27.022 1.00 41.47 122 ARG A N 1
ATOM 931 C CA . ARG A 1 122 ? 25.575 -43.317 -28.081 1.00 41.47 122 ARG A CA 1
ATOM 932 C C . ARG A 1 122 ? 26.736 -42.898 -28.968 1.00 41.47 122 ARG A C 1
ATOM 934 O O . ARG A 1 122 ? 26.815 -41.684 -29.254 1.00 41.47 122 ARG A O 1
#

Sequence (122 aa):
MMRGQAGTVIGADLHSDTIFVAFANKGAGRYQSDALLVLKPHNELYKELLVKVKQLEVADFKNLLRLSMYQSTGSPRQIMESMAALKDSPQALEFATRPLSEMLELDYGADIQQGNSIGLGR

Foldseek 3Di:
DQPLADWDFPDDDVVVQWTWTQRVPPGIDTDGLQSDKDFDQLVVLCVCLVVCVVVDDPVLSVLSNQLSVCSVPNDPVSNRVSLSVCSVPPPSNVSGIDRSCVVVVVPVPPPPPPPDDDDDDD

pLDDT: mean 83.43, std 16.49, range [40.44, 95.81]

Radius of gyration: 18.66 Å; chains: 1; bounding box: 42×57×44 Å

Secondary structure (DSSP, 8-state):
--TT---EEEEEETTTTEEEEE-GGG-EEEE-GGG-EEEPPHHHHHHHHHHSGGGS-HHHHHHHHHHHHHHHHS-HHHHHHHHHTTTT-HHHHHHHEEEHHHHTT--TTSSSSSS-------